Protein AF-A0A9D3SUF8-F1 (afdb_monomer)

Secondary structure (DSSP, 8-state):
-----------------------S-----TTT--S--HHHHHHHHT-SSHHHHHHHHHHHHHHHHTT----HHHHHHHHHHHHHHHH---HHHHHHHHHHHHHHHHHHHHHHHHHHHHHHHHHHHHHHHHHHHHHHHHHHHHH--

Foldseek 3Di:
DDDDDDDDDDDDDDDDDPDDDDDDDPDDPPVPPVQDDLVCLLVLCLDPDLVSVLVSVVNVVVCVVVVPDDDPVSVVSSVVSVVCLVVDPPVVSNVVVVVSVVVVVVVVVVVVVVVVVVVVVVVVVVVVVVVVVVVVVVVVVVVVD

pLDDT: mean 73.87, std 16.49, range [37.53, 96.38]

InterPro domains:
  IPR011989 Armadillo-like helical [G3DSA:1.25.10.10] (32-143)

Radius of gyration: 31.32 Å; Cα contacts (8 Å, |Δi|>4): 49; chains: 1; bounding box: 54×83×93 Å

Mean predicted aligned error: 17.02 Å

Organism: NCBI:txid337641

Sequence (145 aa):
MRRWYESPGMYSDDDANSDASGSHNGGIPHYLRQTEDVAEVLNHCASSNWSEGKEGLLGLQNLLKSQLVLSRVEMKRLCEIFTRMFADPHTKERDKMAAHLEDELQEWKMKKSLQEKYLKNSTQLLVYQGQKLNSHIEGQLAAEV

Solvent-accessible surface area (backbone atoms only — not comparable to full-atom values): 8926 Å² total; per-residue (Å²): 136,92,83,92,85,84,90,85,90,81,90,88,76,91,79,87,78,83,81,80,83,78,87,89,75,96,70,72,59,82,89,69,57,89,62,80,52,66,69,57,26,54,50,24,45,61,40,90,48,62,71,45,21,49,53,11,48,54,45,48,51,50,43,57,72,69,66,58,79,71,50,77,66,55,47,52,51,52,52,52,42,52,52,47,56,75,67,50,86,53,63,72,62,40,52,53,47,52,50,51,54,51,51,53,54,49,51,52,50,51,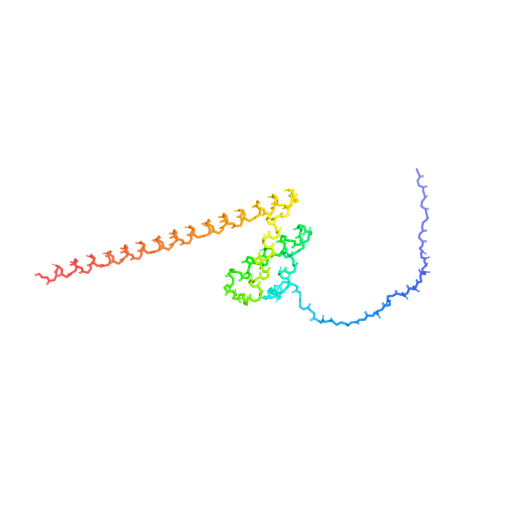52,51,52,51,53,53,52,49,53,51,53,54,50,51,51,52,51,52,54,50,50,55,51,50,55,50,51,53,54,53,57,65,71,77,110

Structure (mmCIF, N/CA/C/O backbone):
data_AF-A0A9D3SUF8-F1
#
_entry.id   AF-A0A9D3SUF8-F1
#
loop_
_atom_site.group_PDB
_atom_site.id
_atom_site.type_symbol
_atom_site.label_atom_id
_atom_site.label_alt_id
_atom_site.label_comp_id
_atom_site.label_asym_id
_atom_site.label_entity_id
_atom_site.label_seq_id
_atom_site.pdbx_PDB_ins_code
_atom_site.Cartn_x
_atom_site.Cartn_y
_atom_site.Cartn_z
_atom_site.occupancy
_atom_site.B_iso_or_equiv
_atom_site.auth_seq_id
_atom_site.auth_comp_id
_atom_site.auth_asym_id
_atom_site.auth_atom_id
_atom_site.pdbx_PDB_model_num
ATOM 1 N N . MET A 1 1 ? 13.722 67.950 -23.092 1.00 37.53 1 MET A N 1
ATOM 2 C CA . MET A 1 1 ? 12.607 68.834 -23.497 1.00 37.53 1 MET A CA 1
ATOM 3 C C . MET A 1 1 ? 11.879 68.187 -24.685 1.00 37.53 1 MET A C 1
ATOM 5 O O . MET A 1 1 ? 12.515 67.971 -25.699 1.00 37.53 1 MET A O 1
ATOM 9 N N . ARG A 1 2 ? 10.610 67.798 -24.466 1.00 47.94 2 ARG A N 1
ATOM 10 C CA . ARG A 1 2 ? 9.458 67.441 -25.347 1.00 47.94 2 ARG A CA 1
ATOM 11 C C . ARG A 1 2 ? 9.599 67.235 -26.879 1.00 47.94 2 ARG A C 1
ATOM 13 O O . ARG A 1 2 ? 10.001 68.167 -27.563 1.00 47.94 2 ARG A O 1
ATOM 20 N N . ARG A 1 3 ? 8.994 66.139 -27.389 1.00 44.19 3 ARG A N 1
ATOM 21 C CA . ARG A 1 3 ? 7.848 66.030 -28.363 1.00 44.19 3 ARG A CA 1
ATOM 22 C C . ARG A 1 3 ? 7.818 64.587 -28.922 1.00 44.19 3 ARG A C 1
ATOM 24 O O . ARG A 1 3 ? 8.828 64.187 -29.473 1.00 44.19 3 ARG A O 1
ATOM 31 N N . TRP A 1 4 ? 6.859 63.682 -28.680 1.00 46.62 4 TRP A N 1
ATOM 32 C CA . TRP A 1 4 ? 5.397 63.628 -28.929 1.00 46.62 4 TRP A CA 1
ATOM 33 C C . TRP A 1 4 ? 4.957 63.888 -30.382 1.00 46.62 4 TRP A C 1
ATOM 35 O O . TRP A 1 4 ? 4.987 65.042 -30.802 1.00 46.62 4 TRP A O 1
ATOM 45 N N . TYR A 1 5 ? 4.529 62.814 -31.068 1.00 50.38 5 TYR A N 1
ATOM 46 C CA . TYR A 1 5 ? 3.352 62.651 -31.960 1.00 50.38 5 TYR A CA 1
ATOM 47 C C . TYR A 1 5 ? 3.232 61.125 -32.256 1.00 50.38 5 TYR A C 1
ATOM 49 O O . TYR A 1 5 ? 4.205 60.556 -32.732 1.00 50.38 5 TYR A O 1
ATOM 57 N N . GLU A 1 6 ? 2.310 60.338 -31.687 1.00 42.88 6 GLU A N 1
ATOM 58 C CA . GLU A 1 6 ? 0.864 60.118 -31.953 1.00 42.88 6 GLU A CA 1
ATOM 59 C C . GLU A 1 6 ? 0.576 58.877 -32.851 1.00 42.88 6 GLU A C 1
ATOM 61 O O . GLU A 1 6 ? 1.244 58.661 -33.855 1.00 42.88 6 GLU A O 1
ATOM 66 N N . SER A 1 7 ? -0.378 58.053 -32.381 1.00 44.81 7 SER A N 1
ATOM 67 C CA . SER A 1 7 ? -1.009 56.787 -32.856 1.00 44.81 7 SER A CA 1
ATOM 68 C C . SER A 1 7 ? -1.652 56.826 -34.275 1.00 44.81 7 SER A C 1
ATOM 70 O O . SER A 1 7 ? -1.480 57.837 -34.946 1.00 44.81 7 SER A O 1
ATOM 72 N N . PRO A 1 8 ? -2.567 55.913 -34.721 1.00 53.22 8 PRO A N 1
ATOM 73 C CA . PRO A 1 8 ? -2.824 54.460 -34.526 1.00 53.22 8 PRO A CA 1
ATOM 74 C C . PRO A 1 8 ? -3.093 53.673 -35.851 1.00 53.22 8 PRO A C 1
ATOM 76 O O . PRO A 1 8 ? -3.567 54.229 -36.836 1.00 53.22 8 PRO A O 1
ATOM 79 N N . GLY A 1 9 ? -3.012 52.336 -35.793 1.00 45.19 9 GLY A N 1
ATOM 80 C CA . GLY A 1 9 ? -3.899 51.439 -36.559 1.00 45.19 9 GLY A CA 1
ATOM 81 C C . GLY A 1 9 ? -3.347 50.804 -37.842 1.00 45.19 9 GLY A C 1
ATOM 82 O O . GLY A 1 9 ? -2.744 51.475 -38.667 1.00 45.19 9 GLY A O 1
ATOM 83 N N . MET A 1 10 ? -3.619 49.500 -37.996 1.00 48.97 10 MET A N 1
ATOM 84 C CA . MET A 1 10 ? -4.241 48.842 -39.165 1.00 48.97 10 MET A CA 1
ATOM 85 C C . MET A 1 10 ? -3.805 47.369 -39.283 1.00 48.97 10 MET A C 1
ATOM 87 O O . MET A 1 10 ? -2.672 47.063 -39.630 1.00 48.97 10 MET A O 1
ATOM 91 N N . TYR A 1 11 ? -4.745 46.502 -38.894 1.00 57.75 11 TYR A N 1
ATOM 92 C CA . TYR A 1 11 ? -5.161 45.228 -39.498 1.00 57.75 11 TYR A CA 1
ATOM 93 C C . TYR A 1 11 ? -4.208 44.501 -40.473 1.00 57.75 11 TYR A C 1
ATOM 95 O O . TYR A 1 11 ? -3.902 45.024 -41.537 1.00 57.75 11 TYR A O 1
ATOM 103 N N . SER A 1 12 ? -3.854 43.260 -40.127 1.00 52.66 12 SER A N 1
ATOM 104 C CA . SER A 1 12 ? -3.706 42.095 -41.026 1.00 52.66 12 SER A CA 1
ATOM 105 C C . SER A 1 12 ? -3.369 40.883 -40.157 1.00 52.66 12 SER A C 1
ATOM 107 O O . SER A 1 12 ? -2.668 41.028 -39.159 1.00 52.66 12 SER A O 1
ATOM 109 N N . ASP A 1 13 ? -3.742 39.656 -40.459 1.00 58.59 13 ASP A N 1
ATOM 110 C CA . ASP A 1 13 ? -4.788 39.068 -41.290 1.00 58.59 13 ASP A CA 1
ATOM 111 C C . ASP A 1 13 ? -4.889 37.636 -40.752 1.00 58.59 13 ASP A C 1
ATOM 113 O O . ASP A 1 13 ? -3.900 37.078 -40.260 1.00 58.59 13 ASP A O 1
ATOM 117 N N . ASP A 1 14 ? -6.087 37.077 -40.782 1.00 65.00 14 ASP A N 1
ATOM 118 C CA . ASP A 1 14 ? -6.340 35.685 -40.457 1.00 65.00 14 ASP A CA 1
ATOM 119 C C . ASP A 1 14 ? -5.537 34.763 -41.387 1.00 65.00 14 ASP A C 1
ATOM 121 O O . ASP A 1 14 ? -5.789 34.727 -42.585 1.00 65.00 14 ASP A O 1
ATOM 125 N N . ASP A 1 15 ? -4.652 33.938 -40.826 1.00 59.88 15 ASP A N 1
ATOM 126 C CA . ASP A 1 15 ? -4.346 32.633 -41.413 1.00 59.88 15 ASP A CA 1
ATOM 127 C C . ASP A 1 15 ? -4.606 31.555 -40.364 1.00 59.88 15 ASP A C 1
ATOM 129 O O . ASP A 1 15 ? -3.763 31.126 -39.570 1.00 59.88 15 ASP A O 1
ATOM 133 N N . ALA A 1 16 ? -5.875 31.161 -40.365 1.00 59.28 16 ALA A N 1
ATOM 134 C CA . ALA A 1 16 ? -6.375 29.943 -39.784 1.00 59.28 16 ALA A CA 1
ATOM 135 C C . ALA A 1 16 ? -5.737 28.741 -40.493 1.00 59.28 16 ALA A C 1
ATOM 137 O O . ALA A 1 16 ? -6.070 28.427 -41.632 1.00 59.28 16 ALA A O 1
ATOM 138 N N . ASN A 1 17 ? -4.885 28.007 -39.782 1.00 53.75 17 ASN A N 1
ATOM 139 C CA . ASN A 1 17 ? -4.724 26.584 -40.052 1.00 53.75 17 ASN A CA 1
ATOM 140 C C . ASN A 1 17 ? -4.610 25.801 -38.740 1.00 53.75 17 ASN A C 1
ATOM 142 O O . ASN A 1 17 ? -3.563 25.264 -38.385 1.00 53.75 17 ASN A O 1
ATOM 146 N N . SER A 1 18 ? -5.715 25.782 -37.993 1.00 49.69 18 SER A N 1
ATOM 147 C CA . SER A 1 18 ? -5.953 24.792 -36.943 1.00 49.69 18 SER A CA 1
ATOM 148 C C . SER A 1 18 ? -6.694 23.630 -37.584 1.00 49.69 18 SER A C 1
ATOM 150 O O . SER A 1 18 ? -7.918 23.536 -37.489 1.00 49.69 18 SER A O 1
ATOM 152 N N . ASP A 1 19 ? -5.951 22.789 -38.300 1.00 49.47 19 ASP A N 1
ATOM 153 C CA . ASP A 1 19 ? -6.523 21.617 -38.940 1.00 49.47 19 ASP A CA 1
ATOM 154 C C . ASP A 1 19 ? -6.828 20.568 -37.868 1.00 49.47 19 ASP A C 1
ATOM 156 O O . ASP A 1 19 ? -5.956 19.951 -37.247 1.00 49.47 19 ASP A O 1
ATOM 160 N N . ALA A 1 20 ? -8.120 20.454 -37.596 1.00 51.16 20 ALA A N 1
ATOM 161 C CA . ALA A 1 20 ? -8.704 19.475 -36.719 1.00 51.16 20 ALA A CA 1
ATOM 162 C C . ALA A 1 20 ? -8.686 18.106 -37.406 1.00 51.16 20 ALA A C 1
ATOM 164 O O . ALA A 1 20 ? -9.309 17.897 -38.442 1.00 51.16 20 ALA A O 1
ATOM 165 N N . SER A 1 21 ? -8.064 17.128 -36.759 1.00 45.03 21 SER A N 1
ATOM 166 C CA . SER A 1 21 ? -8.452 15.727 -36.901 1.00 45.03 21 SER A CA 1
ATOM 167 C C . SER A 1 21 ? -8.843 15.231 -35.518 1.00 45.03 21 SER A C 1
ATOM 169 O O . SER A 1 21 ? -8.007 15.050 -34.636 1.00 45.03 21 SER A O 1
ATOM 171 N N . GLY A 1 22 ? -10.154 15.147 -35.305 1.00 40.09 22 GLY A N 1
ATOM 172 C CA . GLY A 1 22 ? -10.761 14.815 -34.027 1.00 40.09 22 GLY A CA 1
ATOM 173 C C . GLY A 1 22 ? -10.965 13.322 -33.774 1.00 40.09 22 GLY A C 1
ATOM 174 O O . GLY A 1 22 ? -10.755 12.475 -34.636 1.00 40.09 22 GLY A O 1
ATOM 175 N N . SER A 1 23 ? -11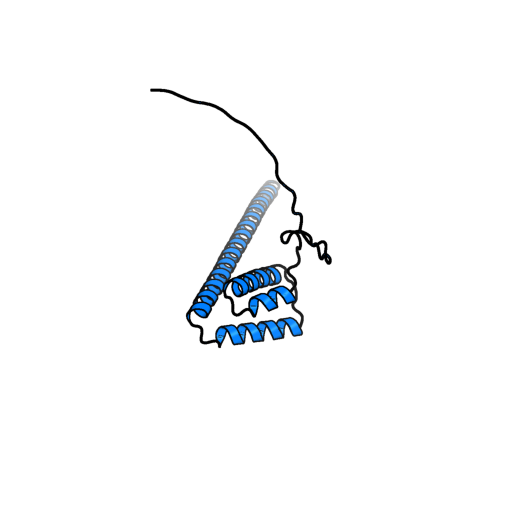.527 13.083 -32.583 1.00 48.06 23 SER A N 1
ATOM 176 C CA . SER A 1 23 ? -12.247 11.882 -32.136 1.00 48.06 23 SER A CA 1
ATOM 177 C C . SER A 1 23 ? -11.359 10.660 -31.851 1.00 48.06 23 SER A C 1
ATOM 179 O O . SER A 1 23 ? -10.780 10.068 -32.750 1.00 48.06 23 SER A O 1
ATOM 181 N N . HIS A 1 24 ? -11.242 10.156 -30.622 1.00 45.34 24 HIS A N 1
ATOM 182 C CA . HIS A 1 24 ? -12.333 9.797 -29.717 1.00 45.34 24 HIS A CA 1
ATOM 183 C C . HIS A 1 24 ? -11.853 9.853 -28.260 1.00 45.34 24 HIS A C 1
ATOM 185 O O . HIS A 1 24 ? -10.889 9.182 -27.910 1.00 45.34 24 HIS A O 1
ATOM 191 N N . ASN A 1 25 ? -12.535 10.622 -27.414 1.00 43.03 25 ASN A N 1
ATOM 192 C CA . ASN A 1 25 ? -13.312 10.137 -26.266 1.00 43.03 25 ASN A CA 1
ATOM 193 C C . ASN A 1 25 ? -13.534 11.327 -25.321 1.00 43.03 25 ASN A C 1
ATOM 195 O O . ASN A 1 25 ? -12.577 11.942 -24.856 1.00 43.03 25 ASN A O 1
ATOM 199 N N . GLY A 1 26 ? -14.793 11.665 -25.040 1.00 48.12 26 GLY A N 1
ATOM 200 C CA . GLY A 1 26 ? -15.142 12.616 -23.987 1.00 48.12 26 GLY A CA 1
ATOM 201 C C . GLY A 1 26 ? -14.706 12.053 -22.636 1.00 48.12 26 GLY A C 1
ATOM 202 O O . GLY A 1 26 ? -15.441 11.302 -22.005 1.00 48.12 26 GLY A O 1
ATOM 203 N N . GLY A 1 27 ? -13.477 12.357 -22.230 1.00 42.00 27 GLY A N 1
ATOM 204 C CA . GLY A 1 27 ? -12.864 11.856 -21.012 1.00 42.00 27 GLY A CA 1
ATOM 205 C C . GLY A 1 27 ? -12.951 12.895 -19.911 1.00 42.00 27 GLY A C 1
ATOM 206 O O . GLY A 1 27 ? -12.196 13.859 -19.894 1.00 42.00 27 GLY A O 1
ATOM 207 N N . ILE A 1 28 ? -13.901 12.676 -19.013 1.00 45.41 28 ILE A N 1
ATOM 208 C CA . ILE A 1 28 ? -13.964 13.167 -17.634 1.00 45.41 28 ILE A CA 1
ATOM 209 C C . ILE A 1 28 ? -12.567 13.581 -17.095 1.00 45.41 28 ILE A C 1
ATOM 211 O O . ILE A 1 28 ? -11.631 12.788 -17.219 1.00 45.41 28 ILE A O 1
ATOM 215 N N . PRO A 1 29 ? -12.406 14.770 -16.471 1.00 43.06 29 PRO A N 1
ATOM 216 C CA . PRO A 1 29 ? -11.128 15.215 -15.912 1.00 43.06 29 PRO A CA 1
ATOM 217 C C . PRO A 1 29 ? -10.476 14.135 -15.040 1.00 43.06 29 PRO A C 1
ATOM 219 O O . PRO A 1 29 ? -11.167 13.503 -14.247 1.00 43.06 29 PRO A O 1
ATOM 222 N N . HIS A 1 30 ? -9.155 13.952 -15.137 1.00 52.59 30 HIS A N 1
ATOM 223 C CA . HIS A 1 30 ? -8.408 12.869 -14.469 1.00 52.59 30 HIS A CA 1
ATOM 224 C C . HIS A 1 30 ? -8.627 12.750 -12.946 1.00 52.59 30 HIS A C 1
ATOM 226 O O . HIS A 1 30 ? -8.386 11.690 -12.383 1.00 52.59 30 HIS A O 1
ATOM 232 N N . TYR A 1 31 ? -9.132 13.788 -12.273 1.00 43.78 31 TYR A N 1
ATOM 233 C CA . TYR A 1 31 ? -9.489 13.730 -10.850 1.00 43.78 31 TYR A CA 1
ATOM 234 C C . TYR A 1 31 ? -10.866 13.089 -10.562 1.00 43.78 31 TYR A C 1
ATOM 236 O O . TYR A 1 31 ? -11.167 12.779 -9.413 1.00 43.78 31 TYR A O 1
ATOM 244 N N . LEU A 1 32 ? -11.715 12.902 -11.580 1.00 38.41 32 LEU A N 1
ATOM 245 C CA . LEU A 1 32 ? -13.066 12.329 -11.481 1.00 38.41 32 LEU A CA 1
ATOM 246 C C . LEU A 1 32 ? -13.141 10.848 -11.898 1.00 38.41 32 LEU A C 1
ATOM 248 O O . LEU A 1 32 ? -14.173 10.219 -11.658 1.00 38.41 32 LEU A O 1
ATOM 252 N N . ARG A 1 33 ? -12.089 10.249 -12.481 1.00 46.69 33 ARG A N 1
ATOM 253 C CA . ARG A 1 33 ? -12.057 8.795 -12.726 1.00 46.69 33 ARG A CA 1
ATOM 254 C C . ARG A 1 33 ? -11.628 8.081 -11.442 1.00 46.69 33 ARG A C 1
ATOM 256 O O . ARG A 1 33 ? -10.487 7.670 -11.298 1.00 46.69 33 ARG A O 1
ATOM 263 N N . GLN A 1 34 ? -12.566 7.945 -10.502 1.00 48.81 34 GLN A N 1
ATOM 264 C CA . GLN A 1 34 ? -12.413 7.275 -9.196 1.00 48.81 34 GLN A CA 1
ATOM 265 C C . GLN A 1 34 ? -12.142 5.755 -9.262 1.00 48.81 34 GLN A C 1
ATOM 267 O O . GLN A 1 34 ? -12.320 5.043 -8.278 1.00 48.81 34 GLN A O 1
ATOM 272 N N . THR A 1 35 ? -11.662 5.243 -10.390 1.00 54.12 35 THR A N 1
ATOM 273 C CA . THR A 1 35 ? -11.047 3.919 -10.469 1.00 54.12 35 THR A CA 1
ATOM 274 C C . THR A 1 35 ? -9.790 4.066 -11.312 1.00 54.12 35 THR A C 1
ATOM 276 O O . THR A 1 35 ? -9.868 4.221 -12.537 1.00 54.12 35 THR A O 1
ATOM 279 N N . GLU A 1 36 ? -8.634 4.074 -10.657 1.00 65.50 36 GLU A N 1
ATOM 280 C CA . GLU A 1 36 ? -7.360 3.876 -11.344 1.00 65.50 36 GLU A CA 1
ATOM 281 C C . GLU A 1 36 ? -7.473 2.566 -12.140 1.00 65.50 36 GLU A C 1
AT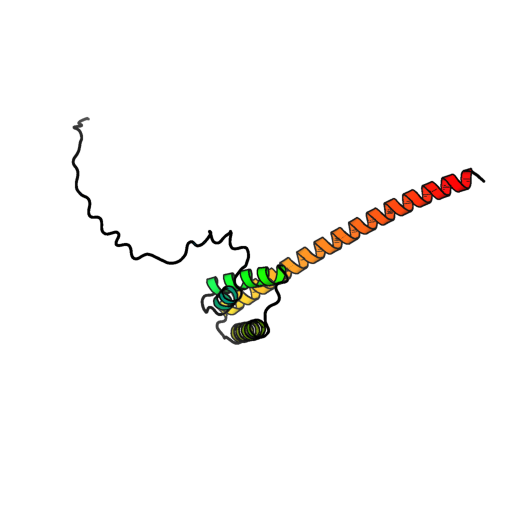OM 283 O O . GLU A 1 36 ? -7.896 1.542 -11.601 1.00 65.50 36 GLU A O 1
ATOM 288 N N . ASP A 1 37 ? -7.201 2.605 -13.446 1.00 85.44 37 ASP A N 1
ATOM 289 C CA . ASP A 1 37 ? -7.248 1.387 -14.258 1.00 85.44 37 ASP A CA 1
ATOM 290 C C . ASP A 1 37 ? -6.019 0.549 -13.913 1.00 85.44 37 ASP A C 1
ATOM 292 O O . ASP A 1 37 ? -4.883 1.012 -14.0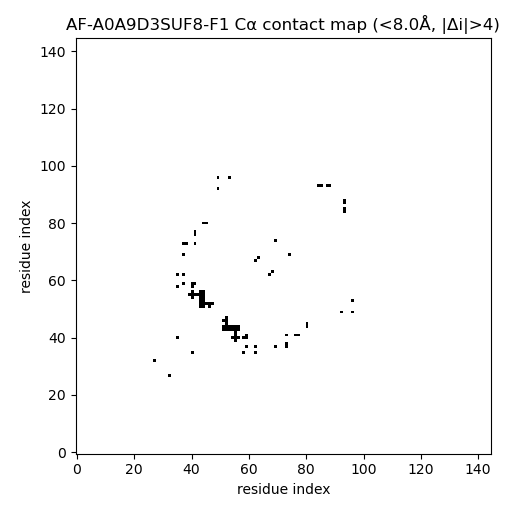29 1.00 85.44 37 ASP A O 1
ATOM 296 N N . VAL A 1 38 ? -6.251 -0.687 -13.471 1.00 85.12 38 VAL A N 1
ATOM 297 C CA . VAL A 1 38 ? -5.198 -1.620 -13.062 1.00 85.12 38 VAL A CA 1
ATOM 298 C C . VAL A 1 38 ? -4.164 -1.800 -14.174 1.00 85.12 38 VAL A C 1
ATOM 300 O O . VAL A 1 38 ? -2.966 -1.863 -13.898 1.00 85.12 38 VAL A O 1
ATOM 303 N N . ALA A 1 39 ? -4.590 -1.833 -15.438 1.00 89.56 39 ALA A N 1
ATOM 304 C CA . ALA A 1 39 ? -3.677 -1.979 -16.563 1.00 89.56 39 ALA A CA 1
ATOM 305 C C . ALA A 1 39 ? -2.757 -0.759 -16.718 1.00 89.56 39 ALA A C 1
ATOM 307 O O . ALA A 1 39 ? -1.559 -0.926 -16.957 1.00 89.56 39 ALA A O 1
ATOM 308 N N . GLU A 1 40 ? -3.305 0.444 -16.548 1.00 90.00 40 GLU A N 1
ATOM 309 C CA . GLU A 1 40 ? -2.591 1.721 -16.630 1.00 90.00 40 GLU A CA 1
ATOM 310 C C . GLU A 1 40 ? -1.590 1.863 -15.478 1.00 90.00 40 GLU A C 1
ATOM 312 O O . GLU A 1 40 ? -0.413 2.139 -15.710 1.00 90.00 40 GLU A O 1
ATOM 317 N N . VAL A 1 41 ? -2.008 1.529 -14.254 1.00 89.62 41 VAL A N 1
ATOM 318 C CA . VAL A 1 41 ? -1.133 1.500 -13.073 1.00 89.62 41 VAL A CA 1
ATOM 319 C C . VAL A 1 41 ? 0.045 0.547 -13.282 1.00 89.62 41 VAL A C 1
ATOM 321 O O . VAL A 1 41 ? 1.200 0.929 -13.092 1.00 89.62 41 VAL A O 1
ATOM 324 N N . LEU A 1 42 ? -0.215 -0.680 -13.745 1.00 90.25 42 LEU A N 1
ATOM 325 C CA . LEU A 1 42 ? 0.844 -1.655 -14.014 1.00 90.25 42 LEU A CA 1
ATOM 326 C C . LEU A 1 42 ? 1.758 -1.232 -15.175 1.00 90.25 42 LEU A C 1
ATOM 328 O O . LEU A 1 42 ? 2.944 -1.563 -15.163 1.00 90.25 42 LEU A O 1
ATOM 332 N N . ASN A 1 43 ? 1.239 -0.506 -16.172 1.00 92.88 43 ASN A N 1
ATOM 333 C CA . ASN A 1 43 ? 2.053 0.059 -17.251 1.00 92.88 43 ASN A CA 1
ATOM 334 C C . ASN A 1 43 ? 3.017 1.120 -16.714 1.00 92.88 43 ASN A C 1
ATOM 336 O O . ASN A 1 43 ? 4.206 1.063 -17.024 1.00 92.88 43 ASN A O 1
ATOM 340 N N . HIS A 1 44 ? 2.528 2.029 -15.871 1.00 90.94 44 HIS A N 1
ATOM 341 C CA . HIS A 1 44 ? 3.353 3.048 -15.231 1.00 90.94 44 HIS A CA 1
ATOM 342 C C . HIS A 1 44 ? 4.418 2.430 -14.323 1.00 90.94 44 HIS A C 1
ATOM 344 O O . HIS A 1 44 ? 5.588 2.785 -14.447 1.00 90.94 44 HIS A O 1
ATOM 350 N N . CYS A 1 45 ? 4.075 1.418 -13.514 1.00 87.25 45 CYS A N 1
ATOM 351 C CA . CYS A 1 45 ? 5.068 0.672 -12.733 1.00 87.25 45 CYS A CA 1
ATOM 352 C C . CYS A 1 45 ? 6.146 0.036 -13.628 1.00 87.25 45 CYS A C 1
ATOM 354 O O . CYS A 1 45 ? 7.317 -0.000 -13.271 1.00 87.25 45 CYS A O 1
ATOM 356 N N . ALA A 1 46 ? 5.788 -0.467 -14.809 1.00 88.88 46 ALA A N 1
ATOM 357 C CA . ALA A 1 46 ? 6.753 -1.062 -15.730 1.00 88.88 46 ALA A CA 1
ATOM 358 C C . ALA A 1 46 ? 7.617 -0.032 -16.490 1.00 88.88 46 ALA A C 1
ATOM 360 O O . ALA A 1 46 ? 8.499 -0.443 -17.253 1.00 88.88 46 ALA A O 1
ATOM 361 N N . SER A 1 47 ? 7.391 1.272 -16.316 1.00 86.25 47 SER A N 1
ATOM 362 C CA . SER A 1 47 ? 8.153 2.300 -17.024 1.00 86.25 47 SER A CA 1
ATOM 363 C C . SER A 1 47 ? 9.617 2.331 -16.582 1.00 86.25 47 SER A C 1
ATOM 365 O O . SER A 1 47 ? 9.948 2.164 -15.409 1.00 86.25 47 SER A O 1
ATOM 367 N N . SER A 1 48 ? 10.515 2.565 -17.538 1.00 80.31 48 SER A N 1
ATOM 368 C CA . SER A 1 48 ? 11.925 2.873 -17.271 1.00 80.31 48 SER A CA 1
ATOM 369 C C . SER A 1 48 ? 12.131 4.323 -16.819 1.00 80.31 48 SER A C 1
ATOM 371 O O . SER A 1 48 ? 13.205 4.675 -16.338 1.00 80.31 48 SER A O 1
ATOM 373 N N . ASN A 1 49 ? 11.121 5.182 -16.985 1.00 83.25 49 ASN A N 1
ATOM 374 C CA . ASN A 1 49 ? 11.132 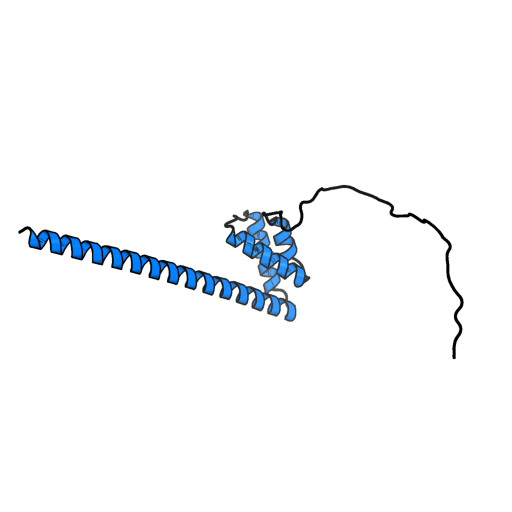6.545 -16.476 1.00 83.25 49 ASN A CA 1
ATOM 375 C C . ASN A 1 49 ? 10.688 6.546 -15.006 1.00 83.25 49 ASN A C 1
ATOM 377 O O . ASN A 1 49 ? 9.546 6.212 -14.699 1.00 83.25 49 ASN A O 1
ATOM 381 N N . TRP A 1 50 ? 11.569 6.964 -14.090 1.00 80.94 50 TRP A N 1
ATOM 382 C CA . TRP A 1 50 ? 11.265 6.998 -12.653 1.00 80.94 50 TRP A CA 1
ATOM 383 C C . TRP A 1 50 ? 10.013 7.816 -12.319 1.00 80.94 50 TRP A C 1
ATOM 385 O O . TRP A 1 50 ? 9.257 7.421 -11.437 1.00 80.94 50 TRP A O 1
ATOM 395 N N . SER A 1 51 ? 9.784 8.943 -12.998 1.00 82.69 51 SER A N 1
ATOM 396 C CA . SER A 1 51 ? 8.613 9.782 -12.719 1.00 82.69 51 SER A CA 1
ATOM 397 C C . SER A 1 51 ? 7.308 9.021 -12.968 1.00 82.69 51 SER A C 1
ATOM 399 O O . SER A 1 51 ? 6.431 9.030 -12.112 1.00 82.69 51 SER A O 1
ATOM 401 N N . GLU A 1 52 ? 7.231 8.282 -14.075 1.00 85.62 52 GLU A N 1
ATOM 402 C CA . GLU A 1 52 ? 6.093 7.409 -14.390 1.00 85.62 52 GLU A CA 1
ATOM 403 C C . GLU A 1 52 ? 6.041 6.194 -13.456 1.00 85.62 52 GLU A C 1
ATOM 405 O O . GLU A 1 52 ? 4.977 5.844 -12.961 1.00 85.62 52 GLU A O 1
ATOM 410 N N . GLY A 1 53 ? 7.191 5.582 -13.146 1.00 86.06 53 GLY A N 1
ATOM 411 C CA . GLY A 1 53 ? 7.285 4.485 -12.179 1.00 86.06 53 GLY A CA 1
ATOM 412 C C . GLY A 1 53 ? 6.721 4.867 -10.811 1.00 86.06 53 GLY A C 1
ATOM 413 O O . GLY A 1 53 ? 5.950 4.112 -10.221 1.00 86.06 53 GLY A O 1
ATOM 414 N N . LYS A 1 54 ? 7.049 6.072 -10.335 1.00 83.00 54 LYS A N 1
ATOM 415 C CA . LYS A 1 54 ? 6.526 6.650 -9.096 1.00 83.00 54 LYS A CA 1
ATOM 416 C C . LYS A 1 54 ? 5.014 6.869 -9.162 1.00 83.00 54 LYS A C 1
ATOM 418 O O . LYS A 1 54 ? 4.323 6.526 -8.210 1.00 83.00 54 LYS A O 1
ATOM 423 N N . GLU A 1 55 ? 4.496 7.420 -10.257 1.00 88.12 55 GLU A N 1
ATOM 424 C CA . GLU A 1 55 ? 3.047 7.579 -10.449 1.00 88.12 55 GLU A CA 1
ATOM 425 C C . GLU A 1 55 ? 2.325 6.225 -10.444 1.00 88.12 55 GLU A C 1
ATOM 427 O O . GLU A 1 55 ? 1.286 6.083 -9.800 1.00 88.12 55 GLU A O 1
ATOM 432 N N . GLY A 1 56 ? 2.924 5.201 -11.058 1.00 88.50 56 GLY A N 1
ATOM 433 C CA . GLY A 1 56 ? 2.432 3.828 -10.996 1.00 88.50 56 GLY A CA 1
ATOM 434 C C . GLY A 1 56 ? 2.423 3.263 -9.575 1.00 88.50 56 GLY A C 1
ATOM 435 O O . GLY A 1 56 ? 1.438 2.659 -9.167 1.00 88.50 56 GLY A O 1
ATOM 436 N N . LEU A 1 57 ? 3.482 3.478 -8.788 1.00 86.56 57 LEU A N 1
ATOM 437 C CA . LEU A 1 57 ? 3.530 3.025 -7.390 1.00 86.56 57 LEU A CA 1
ATOM 438 C C . LEU A 1 57 ? 2.472 3.719 -6.518 1.00 86.56 57 LEU A C 1
ATOM 440 O O . LEU A 1 57 ? 1.795 3.044 -5.745 1.00 86.56 57 LEU A O 1
ATOM 444 N N . LEU A 1 58 ? 2.255 5.024 -6.707 1.00 84.81 58 LEU A N 1
ATOM 445 C CA . LEU A 1 58 ? 1.190 5.767 -6.024 1.00 84.81 58 LEU A CA 1
ATOM 446 C C . LEU A 1 58 ? -0.206 5.240 -6.397 1.00 84.81 58 LEU A C 1
ATOM 448 O O . LEU A 1 58 ? -1.035 5.018 -5.513 1.00 84.81 58 LEU A O 1
ATOM 452 N N . GLY A 1 59 ? -0.453 4.979 -7.684 1.00 86.50 59 GLY A N 1
ATOM 453 C CA . GLY A 1 59 ? -1.699 4.358 -8.139 1.00 86.50 59 GLY A CA 1
ATOM 454 C C . GLY A 1 59 ? -1.877 2.943 -7.582 1.00 86.50 59 GLY A C 1
ATOM 455 O O . GLY A 1 59 ? -2.947 2.572 -7.110 1.00 86.50 59 GLY A O 1
ATOM 456 N N . LEU A 1 60 ? -0.805 2.150 -7.523 1.00 86.00 60 LEU A N 1
ATOM 457 C CA . LEU A 1 60 ? -0.840 0.819 -6.918 1.00 86.00 60 LEU A CA 1
ATOM 458 C C . LEU A 1 60 ? -1.173 0.892 -5.423 1.00 86.00 60 LEU A C 1
ATOM 460 O O . LEU A 1 60 ? -1.960 0.088 -4.920 1.00 86.00 60 LEU A O 1
ATOM 464 N N . GLN A 1 61 ? -0.611 1.866 -4.709 1.00 83.38 61 GLN A N 1
ATOM 465 C CA . GLN A 1 61 ? -0.911 2.099 -3.303 1.00 83.38 61 GLN A CA 1
ATOM 466 C C . GLN A 1 61 ? -2.404 2.394 -3.092 1.00 83.38 61 GLN A C 1
ATOM 468 O O . GLN A 1 61 ? -3.016 1.859 -2.164 1.00 83.38 61 GLN A O 1
ATOM 473 N N . ASN A 1 62 ? -2.999 3.220 -3.950 1.00 83.12 62 ASN A N 1
ATOM 474 C CA . ASN A 1 62 ? -4.413 3.582 -3.897 1.00 83.12 62 ASN A CA 1
ATOM 475 C C . ASN A 1 62 ? -5.341 2.405 -4.243 1.00 83.12 62 ASN A C 1
ATOM 477 O O . ASN A 1 62 ? -6.327 2.185 -3.527 1.00 83.12 62 ASN A O 1
ATOM 481 N N . LEU A 1 63 ? -4.985 1.582 -5.236 1.00 81.81 63 LEU A N 1
ATOM 482 C CA . LEU A 1 63 ? -5.675 0.321 -5.539 1.00 81.81 63 LEU A CA 1
ATOM 483 C C . LEU A 1 63 ? -5.696 -0.616 -4.320 1.00 81.81 63 LEU A C 1
ATOM 485 O O . LEU A 1 63 ? -6.752 -1.128 -3.937 1.00 81.81 63 LEU A O 1
ATOM 489 N N . LEU A 1 64 ? -4.544 -0.798 -3.666 1.00 78.06 64 LEU A 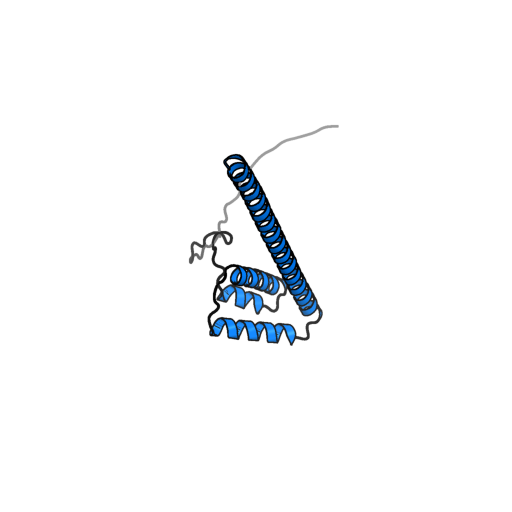N 1
ATOM 490 C CA . LEU A 1 64 ? -4.417 -1.667 -2.492 1.00 78.06 64 LEU A CA 1
ATOM 491 C C . LEU A 1 64 ? -5.168 -1.113 -1.270 1.00 78.06 64 LEU A C 1
ATOM 493 O O . LEU A 1 64 ? -5.810 -1.878 -0.548 1.00 78.06 64 LEU A O 1
ATOM 497 N N . LYS A 1 65 ? -5.139 0.209 -1.044 1.00 76.50 65 LYS A N 1
ATOM 498 C CA . LYS A 1 65 ? -5.931 0.876 0.012 1.00 76.50 65 LYS A CA 1
ATOM 499 C C . LYS A 1 65 ? -7.432 0.703 -0.197 1.00 76.50 65 LYS A C 1
ATOM 501 O O . LYS A 1 65 ? -8.161 0.531 0.777 1.00 76.50 65 LYS A O 1
ATOM 506 N N . SER A 1 66 ? -7.876 0.712 -1.450 1.00 77.00 66 SER A N 1
ATOM 507 C CA . SER A 1 66 ? -9.284 0.558 -1.834 1.00 77.00 66 SER A CA 1
ATOM 508 C C . SER A 1 66 ? -9.785 -0.891 -1.767 1.00 77.00 66 SER A C 1
ATOM 510 O O . SER A 1 66 ? -10.919 -1.155 -2.152 1.00 77.00 66 SER A O 1
ATOM 512 N N . GLN A 1 67 ? -8.965 -1.835 -1.278 1.00 65.75 67 GLN A N 1
ATOM 513 C CA . GLN A 1 67 ? -9.267 -3.273 -1.227 1.00 65.75 67 GLN A CA 1
ATOM 514 C C . GLN A 1 67 ? -9.597 -3.896 -2.597 1.00 65.75 67 GLN A C 1
ATOM 516 O O . GLN A 1 67 ? -10.263 -4.932 -2.659 1.00 65.75 67 GLN A O 1
ATOM 521 N N . LEU A 1 68 ? -9.128 -3.305 -3.702 1.00 70.62 68 LEU A N 1
ATOM 522 C CA . LEU A 1 68 ? -9.331 -3.887 -5.027 1.00 70.62 68 LEU A CA 1
ATOM 523 C C . LEU A 1 68 ? -8.514 -5.175 -5.166 1.00 70.62 68 LEU A C 1
ATOM 525 O O . LEU A 1 68 ? -7.303 -5.208 -4.942 1.00 70.62 68 LEU A O 1
ATOM 529 N N . VAL A 1 69 ? -9.198 -6.256 -5.538 1.00 75.62 69 VAL A N 1
ATOM 530 C CA . VAL A 1 69 ? -8.577 -7.561 -5.765 1.00 75.62 69 VAL A CA 1
ATOM 531 C C . VAL A 1 69 ? -8.008 -7.590 -7.180 1.00 75.62 69 VAL A C 1
ATOM 533 O O . VAL A 1 69 ? -8.760 -7.611 -8.151 1.00 75.62 69 VAL A O 1
ATOM 536 N N . LEU A 1 70 ? -6.680 -7.626 -7.294 1.00 79.31 70 LEU A N 1
ATOM 537 C CA . LEU A 1 70 ? -5.996 -7.885 -8.562 1.00 79.31 70 LEU A CA 1
ATOM 538 C C . LEU A 1 70 ? -6.310 -9.309 -9.042 1.00 79.31 70 LEU A C 1
ATOM 540 O O . LEU A 1 70 ? -6.261 -10.268 -8.265 1.00 79.31 70 LEU A O 1
ATOM 544 N N . SER A 1 71 ? -6.584 -9.473 -10.334 1.00 82.81 71 SER A N 1
ATOM 545 C CA . SER A 1 71 ? -6.724 -10.795 -10.943 1.00 82.81 71 SER A CA 1
ATOM 546 C C . SER A 1 71 ? -5.411 -11.583 -10.866 1.00 82.81 71 SER A C 1
ATOM 548 O O . SER A 1 71 ? -4.319 -11.035 -10.701 1.00 82.81 71 SER A O 1
ATOM 550 N N . ARG A 1 72 ? -5.487 -12.906 -11.057 1.00 79.31 72 ARG A N 1
ATOM 551 C CA . ARG A 1 72 ? -4.298 -13.778 -11.089 1.00 79.31 72 ARG A CA 1
ATOM 552 C C . ARG A 1 72 ? -3.256 -13.313 -12.118 1.00 79.31 72 ARG A C 1
ATOM 554 O O . ARG A 1 72 ? -2.060 -13.460 -11.875 1.00 79.31 72 ARG A O 1
ATOM 561 N N . VAL A 1 73 ? -3.704 -12.782 -13.257 1.00 88.12 73 VAL A N 1
ATOM 562 C CA . VAL A 1 73 ? -2.831 -12.310 -14.344 1.00 88.12 73 VAL A CA 1
ATOM 563 C C . VAL A 1 73 ? -2.150 -10.998 -13.959 1.00 88.12 73 VAL A C 1
ATOM 565 O O . VAL A 1 73 ? -0.936 -10.875 -14.102 1.00 88.12 73 VAL A O 1
ATOM 568 N N . GLU A 1 74 ? -2.906 -10.050 -13.406 1.00 85.81 74 GLU A N 1
ATOM 569 C CA . GLU A 1 74 ? -2.387 -8.755 -12.945 1.00 85.81 74 GLU A CA 1
ATOM 570 C C . GLU A 1 74 ? -1.412 -8.920 -11.779 1.00 85.81 74 GLU A C 1
ATOM 572 O O . GLU A 1 74 ? -0.346 -8.312 -11.781 1.00 85.81 74 GLU A O 1
ATOM 577 N N . MET A 1 75 ? -1.719 -9.812 -10.833 1.00 83.88 75 MET A N 1
ATOM 578 C CA . MET A 1 75 ? -0.824 -10.151 -9.727 1.00 83.88 75 MET A CA 1
ATOM 579 C C . MET A 1 75 ? 0.497 -10.739 -10.234 1.00 83.88 75 MET A C 1
ATOM 581 O O . MET A 1 75 ? 1.570 -10.324 -9.801 1.00 83.88 75 MET A O 1
ATOM 585 N N . LYS A 1 76 ? 0.441 -11.676 -11.191 1.00 80.44 76 LYS A N 1
ATOM 586 C CA . LYS A 1 76 ? 1.652 -12.256 -11.786 1.00 80.44 76 LYS A CA 1
ATOM 587 C C . LYS A 1 76 ? 2.510 -11.175 -12.451 1.00 80.44 76 LYS A C 1
ATOM 589 O O . LYS A 1 76 ? 3.714 -11.119 -12.213 1.00 80.44 76 LYS A O 1
ATOM 594 N N . ARG A 1 77 ? 1.878 -10.295 -13.230 1.00 89.62 77 ARG A N 1
ATOM 595 C CA . ARG A 1 77 ? 2.544 -9.174 -13.900 1.00 89.62 77 ARG A CA 1
ATOM 596 C C . ARG A 1 77 ? 3.189 -8.211 -12.900 1.00 89.62 77 ARG A C 1
ATOM 598 O O . ARG A 1 77 ? 4.328 -7.801 -13.096 1.00 89.62 77 ARG A O 1
ATOM 605 N N . LEU A 1 78 ? 2.490 -7.879 -11.816 1.00 84.75 78 LEU A N 1
ATOM 606 C CA . LEU A 1 78 ? 3.015 -7.027 -10.752 1.00 84.75 78 LEU A CA 1
ATOM 607 C C . LEU A 1 78 ? 4.272 -7.632 -10.106 1.00 84.75 78 LEU A C 1
ATOM 609 O O . LEU A 1 78 ? 5.269 -6.936 -9.916 1.00 84.75 78 LEU A O 1
ATOM 613 N N . CYS A 1 79 ? 4.261 -8.938 -9.821 1.00 83.25 79 CYS A N 1
ATOM 614 C 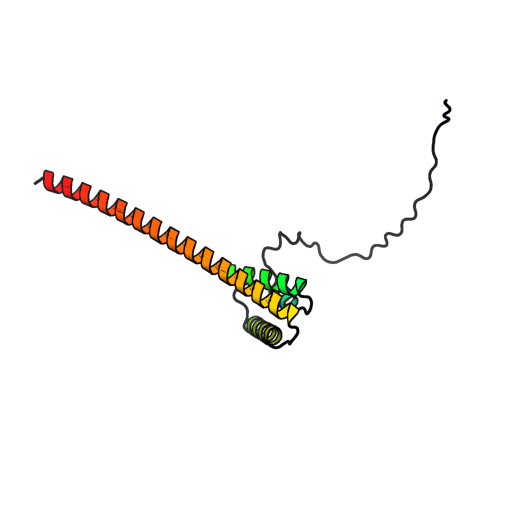CA . CYS A 1 79 ? 5.430 -9.637 -9.285 1.00 83.25 79 CYS A CA 1
ATOM 615 C C . CYS A 1 79 ? 6.626 -9.613 -10.250 1.00 83.25 79 CYS A C 1
ATOM 617 O O . CYS A 1 79 ? 7.762 -9.433 -9.809 1.00 83.25 79 CYS A O 1
ATOM 619 N N . GLU A 1 80 ? 6.395 -9.776 -11.554 1.00 82.31 80 GLU A N 1
ATOM 620 C CA . GLU A 1 80 ? 7.445 -9.688 -12.580 1.00 82.31 80 GLU A CA 1
ATOM 621 C C . GLU A 1 80 ? 8.047 -8.277 -12.652 1.00 82.31 80 GLU A C 1
ATOM 623 O O . GLU A 1 80 ? 9.270 -8.132 -12.714 1.00 82.31 80 GLU A O 1
ATOM 628 N N . ILE A 1 81 ? 7.208 -7.238 -12.565 1.00 84.38 81 ILE A N 1
ATOM 629 C CA . ILE A 1 81 ? 7.651 -5.839 -12.521 1.00 84.38 81 ILE A CA 1
ATOM 630 C C . ILE A 1 81 ? 8.545 -5.601 -11.304 1.00 84.38 81 ILE A C 1
ATOM 632 O O . ILE A 1 81 ? 9.662 -5.118 -11.476 1.00 84.38 81 ILE A O 1
ATOM 636 N N . PHE A 1 82 ? 8.112 -5.997 -10.102 1.00 80.50 82 PHE A N 1
ATOM 637 C CA . PHE A 1 82 ? 8.936 -5.854 -8.900 1.00 80.50 82 PHE A CA 1
ATOM 638 C C . PHE A 1 82 ? 10.239 -6.643 -8.997 1.00 80.50 82 PHE A C 1
ATOM 640 O O . PHE A 1 82 ? 11.301 -6.112 -8.688 1.00 80.50 82 PHE A O 1
ATOM 647 N N . THR A 1 83 ? 10.191 -7.880 -9.495 1.00 80.06 83 THR A N 1
ATOM 648 C CA . THR A 1 83 ? 11.402 -8.689 -9.695 1.00 80.06 83 THR A CA 1
ATOM 649 C C . THR A 1 83 ? 12.398 -7.959 -10.593 1.00 80.06 83 THR A C 1
ATOM 651 O O . THR A 1 83 ? 13.579 -7.889 -10.262 1.00 80.06 83 THR A O 1
ATOM 654 N N . ARG A 1 84 ? 11.928 -7.356 -11.692 1.00 80.12 84 ARG A N 1
ATOM 655 C CA . ARG A 1 84 ? 12.778 -6.569 -12.590 1.00 80.12 84 ARG A CA 1
ATOM 656 C C . ARG A 1 84 ? 13.294 -5.295 -11.922 1.00 80.12 84 ARG A C 1
ATOM 658 O O . ARG A 1 84 ? 14.480 -5.022 -12.029 1.00 80.12 84 ARG A O 1
ATOM 665 N N . MET A 1 85 ? 12.446 -4.560 -11.204 1.00 74.56 85 MET A N 1
ATOM 666 C CA . MET A 1 85 ? 12.839 -3.349 -10.471 1.00 74.56 85 MET A CA 1
ATOM 667 C C . MET A 1 85 ? 13.967 -3.608 -9.464 1.00 74.56 85 MET A C 1
ATOM 669 O O . MET A 1 85 ? 14.869 -2.787 -9.326 1.00 74.56 85 MET A O 1
ATOM 673 N N . PHE A 1 86 ? 13.936 -4.751 -8.773 1.00 70.88 86 PHE A N 1
ATOM 674 C CA . PHE A 1 86 ? 14.966 -5.119 -7.799 1.00 70.88 86 PHE A CA 1
ATOM 675 C C . PHE A 1 86 ? 16.195 -5.794 -8.429 1.00 70.88 86 PHE A C 1
ATOM 677 O O . PHE A 1 86 ? 17.259 -5.798 -7.810 1.00 70.88 86 PHE A O 1
ATOM 684 N N . ALA A 1 87 ? 16.066 -6.356 -9.635 1.00 74.81 87 ALA A N 1
ATOM 685 C CA . ALA A 1 87 ? 17.157 -7.005 -10.364 1.00 74.81 87 ALA A CA 1
ATOM 686 C C . ALA A 1 87 ? 17.933 -6.060 -11.301 1.00 74.81 87 ALA A C 1
ATOM 688 O O . ALA A 1 87 ? 19.050 -6.397 -11.694 1.00 74.81 87 ALA A O 1
ATOM 689 N N . ASP A 1 88 ? 17.367 -4.909 -11.677 1.00 65.62 88 ASP A N 1
ATOM 690 C CA . ASP A 1 88 ? 18.001 -3.950 -12.586 1.00 65.62 88 ASP A CA 1
ATOM 691 C C . ASP A 1 88 ? 19.120 -3.150 -11.871 1.00 65.62 88 ASP A C 1
ATOM 693 O O . ASP A 1 88 ? 18.860 -2.485 -10.862 1.00 65.62 88 ASP A O 1
ATOM 697 N N . PRO A 1 89 ? 20.381 -3.189 -12.355 1.00 58.44 89 PRO A N 1
ATOM 698 C CA . PRO A 1 89 ? 21.519 -2.494 -11.752 1.00 58.44 89 PRO A CA 1
ATOM 699 C C . PRO A 1 89 ? 21.575 -0.979 -12.053 1.00 58.44 89 PRO A C 1
ATOM 701 O O . PRO A 1 89 ? 22.657 -0.388 -12.025 1.00 58.44 89 PRO A O 1
ATOM 704 N N . HIS A 1 90 ? 20.445 -0.310 -12.299 1.00 64.12 90 HIS A N 1
ATOM 705 C CA . HIS A 1 90 ? 20.363 1.155 -12.358 1.00 64.12 90 HIS A CA 1
ATOM 706 C C . HIS A 1 90 ? 20.307 1.744 -10.933 1.00 64.12 90 HIS A C 1
ATOM 708 O O . HIS A 1 90 ? 19.251 2.057 -10.380 1.00 64.12 90 HIS A O 1
ATOM 714 N N . THR A 1 91 ? 21.476 1.840 -10.290 1.00 60.09 91 THR A N 1
ATOM 715 C CA . THR A 1 91 ? 21.633 2.151 -8.854 1.00 60.09 91 THR A CA 1
ATOM 716 C C . THR A 1 91 ? 20.868 3.392 -8.393 1.00 60.09 91 THR A C 1
ATOM 718 O O . THR A 1 91 ? 20.233 3.361 -7.345 1.00 60.09 91 THR A O 1
ATOM 721 N N . LYS A 1 92 ? 20.850 4.468 -9.186 1.00 68.44 92 LYS A N 1
ATOM 722 C CA . LYS A 1 92 ? 20.223 5.740 -8.793 1.00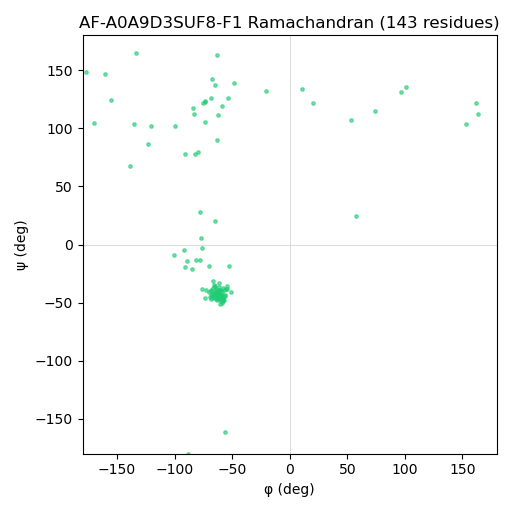 68.44 92 LYS A CA 1
ATOM 723 C C . LYS A 1 92 ? 18.694 5.685 -8.787 1.00 68.44 92 LYS A C 1
ATOM 725 O O . LYS A 1 92 ? 18.060 6.297 -7.929 1.00 68.44 92 LYS A O 1
ATOM 730 N N . GLU A 1 93 ? 18.093 5.001 -9.751 1.00 69.56 93 GLU A N 1
ATOM 731 C CA . GLU A 1 93 ? 16.643 4.844 -9.864 1.00 69.56 93 GLU A CA 1
ATOM 732 C C . GLU A 1 93 ? 16.134 3.818 -8.848 1.00 69.56 93 GLU A C 1
ATOM 734 O O . GLU A 1 93 ? 15.117 4.062 -8.198 1.00 69.56 93 GLU A O 1
ATOM 739 N N . ARG A 1 94 ? 16.898 2.740 -8.619 1.00 67.69 94 ARG A N 1
ATOM 740 C CA . ARG A 1 94 ? 16.636 1.766 -7.553 1.00 67.69 94 ARG A CA 1
ATOM 741 C C . ARG A 1 94 ? 16.635 2.421 -6.174 1.00 67.69 94 ARG A C 1
ATOM 743 O O . ARG A 1 94 ? 15.724 2.174 -5.394 1.00 67.69 94 ARG A O 1
ATOM 750 N N . ASP A 1 95 ? 17.618 3.265 -5.872 1.00 71.75 95 ASP A N 1
ATOM 751 C CA . ASP A 1 95 ? 17.717 3.902 -4.553 1.00 71.75 95 ASP A CA 1
ATOM 752 C C . ASP A 1 95 ? 16.561 4.887 -4.310 1.00 71.75 95 ASP A C 1
ATOM 754 O O . ASP A 1 95 ? 16.007 4.933 -3.213 1.00 71.75 95 ASP A O 1
ATOM 758 N N . LYS A 1 96 ? 16.119 5.620 -5.345 1.00 76.44 96 LYS A N 1
ATOM 759 C CA . LYS A 1 96 ? 14.911 6.464 -5.268 1.00 76.44 96 LYS A CA 1
ATOM 760 C C . LYS A 1 96 ? 13.643 5.640 -5.051 1.00 76.44 96 LYS A C 1
ATOM 762 O O . LYS A 1 96 ? 12.763 6.065 -4.308 1.00 76.44 96 LYS A O 1
ATOM 767 N N . MET A 1 97 ? 13.558 4.476 -5.690 1.00 71.75 97 MET A N 1
ATOM 768 C CA . MET A 1 97 ? 12.437 3.554 -5.539 1.00 71.75 97 MET A CA 1
ATOM 769 C C . MET A 1 97 ? 12.384 2.926 -4.154 1.00 71.75 97 MET A C 1
ATOM 771 O O . MET A 1 97 ? 11.328 2.929 -3.531 1.00 71.75 97 MET A O 1
ATOM 775 N N . ALA A 1 98 ? 13.520 2.439 -3.660 1.00 70.88 98 ALA A N 1
ATOM 776 C CA . ALA A 1 98 ? 13.642 1.898 -2.316 1.00 70.88 98 ALA A CA 1
ATOM 777 C C . ALA A 1 98 ? 13.268 2.954 -1.269 1.00 70.88 98 ALA A C 1
ATOM 779 O O . ALA A 1 98 ? 12.412 2.684 -0.434 1.00 70.88 98 ALA A O 1
ATOM 780 N N . ALA A 1 99 ? 13.806 4.174 -1.382 1.00 79.06 99 ALA A N 1
ATOM 781 C CA . ALA A 1 99 ? 13.455 5.277 -0.489 1.00 79.06 99 ALA A CA 1
ATOM 782 C C . ALA A 1 99 ? 11.953 5.606 -0.535 1.00 79.06 99 ALA A C 1
ATOM 784 O O . ALA A 1 99 ? 11.323 5.762 0.505 1.00 79.06 9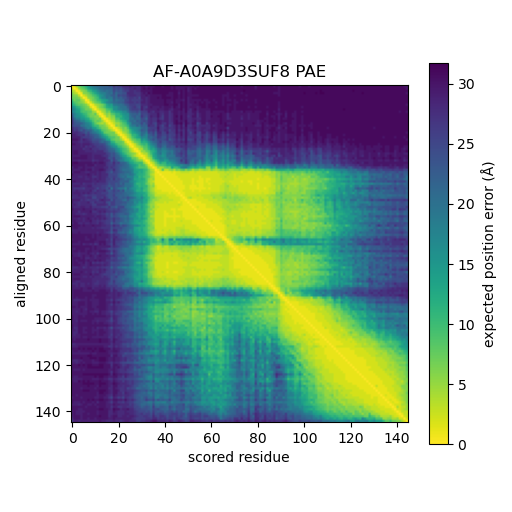9 ALA A O 1
ATOM 785 N N . HIS A 1 100 ? 11.349 5.647 -1.728 1.00 79.88 100 HIS A N 1
ATOM 786 C CA . HIS A 1 100 ? 9.915 5.906 -1.854 1.00 79.88 100 HIS A CA 1
ATOM 787 C C . HIS A 1 100 ? 9.060 4.810 -1.199 1.00 79.88 100 HIS A C 1
ATOM 789 O O . HIS A 1 100 ? 8.138 5.129 -0.454 1.00 79.88 100 HIS A O 1
ATOM 795 N N . LEU A 1 101 ? 9.380 3.532 -1.430 1.00 75.06 101 LEU A N 1
ATOM 796 C CA . LEU A 1 101 ? 8.674 2.403 -0.811 1.00 75.06 101 LEU A CA 1
ATOM 797 C C . LEU A 1 101 ? 8.863 2.373 0.715 1.00 75.06 101 LEU A C 1
ATOM 799 O O . LEU A 1 101 ? 7.935 2.030 1.449 1.00 75.06 101 LEU A O 1
ATOM 803 N N . GLU A 1 102 ? 10.049 2.738 1.206 1.00 74.38 102 GLU A N 1
ATOM 804 C CA . GLU A 1 102 ? 10.325 2.886 2.638 1.00 74.38 102 GLU A CA 1
ATOM 805 C C . GLU A 1 102 ? 9.485 4.006 3.267 1.00 74.38 102 GLU A C 1
ATOM 807 O O . GLU A 1 102 ? 8.882 3.787 4.324 1.00 74.38 102 GLU A O 1
ATOM 812 N N . ASP A 1 103 ? 9.388 5.162 2.605 1.00 80.81 103 ASP A N 1
ATOM 813 C CA . ASP A 1 103 ? 8.562 6.293 3.038 1.00 80.81 103 ASP A CA 1
ATOM 814 C C . ASP A 1 103 ? 7.076 5.911 3.094 1.00 80.81 103 ASP A C 1
ATOM 816 O O . ASP A 1 103 ? 6.404 6.146 4.104 1.00 80.81 103 ASP A O 1
ATOM 820 N N . GLU A 1 104 ? 6.564 5.254 2.049 1.00 76.81 104 GLU A N 1
ATOM 821 C CA . GLU A 1 104 ? 5.186 4.759 2.021 1.00 76.81 104 GLU A CA 1
ATOM 822 C C . GLU A 1 104 ? 4.925 3.770 3.166 1.00 76.81 104 GLU A C 1
ATOM 824 O O . GLU A 1 104 ? 3.918 3.863 3.874 1.00 76.81 104 GLU A O 1
ATOM 829 N N . LEU A 1 105 ? 5.850 2.840 3.411 1.00 75.88 105 LEU A N 1
ATOM 830 C CA . LEU A 1 105 ? 5.721 1.861 4.486 1.00 75.88 105 LEU A CA 1
ATOM 831 C C . LEU A 1 105 ? 5.757 2.515 5.880 1.00 75.88 105 LEU A C 1
ATOM 833 O O . LEU A 1 105 ? 5.044 2.069 6.787 1.00 75.88 105 LEU A O 1
ATOM 837 N N . GLN A 1 106 ? 6.544 3.578 6.072 1.00 75.31 106 GLN A N 1
ATOM 838 C CA . GLN A 1 106 ? 6.543 4.374 7.305 1.00 75.31 106 GLN A CA 1
ATOM 839 C C . GLN A 1 106 ? 5.226 5.127 7.509 1.00 75.31 106 GLN A C 1
ATOM 841 O O . GLN A 1 106 ? 4.667 5.099 8.610 1.00 75.31 106 GLN A O 1
ATOM 846 N N . GLU A 1 107 ? 4.681 5.738 6.456 1.00 76.31 107 GLU A N 1
ATOM 847 C CA . GLU A 1 107 ? 3.389 6.425 6.511 1.00 76.31 107 GLU A CA 1
ATOM 848 C C . GLU A 1 107 ? 2.269 5.466 6.949 1.00 76.31 107 GLU A C 1
ATOM 850 O O . GLU A 1 107 ? 1.486 5.770 7.857 1.00 76.31 107 GLU A O 1
ATOM 855 N N . TRP A 1 108 ? 2.225 4.267 6.360 1.00 75.25 108 TRP A N 1
ATOM 856 C CA . TRP A 1 108 ? 1.263 3.228 6.734 1.00 75.25 108 TRP A CA 1
ATOM 857 C C . TRP A 1 108 ? 1.415 2.787 8.193 1.00 75.25 108 TRP A C 1
ATOM 859 O O . TRP A 1 108 ? 0.413 2.659 8.904 1.00 75.25 108 TRP A O 1
ATOM 869 N N . LYS A 1 109 ? 2.651 2.593 8.673 1.00 71.88 109 LYS A N 1
ATOM 870 C CA . LYS A 1 109 ? 2.924 2.265 10.084 1.00 71.88 109 LYS A CA 1
ATOM 871 C C . LYS A 1 109 ? 2.418 3.356 11.029 1.00 71.88 109 LYS A C 1
ATOM 873 O O . LYS A 1 109 ? 1.775 3.038 12.032 1.00 71.88 109 LYS A O 1
ATOM 878 N N . MET A 1 110 ? 2.664 4.628 10.710 1.00 67.06 110 MET A N 1
ATOM 879 C CA . MET A 1 110 ? 2.203 5.762 11.515 1.00 67.06 110 MET A CA 1
ATOM 880 C C . MET A 1 110 ? 0.672 5.827 11.571 1.00 67.06 110 MET A C 1
ATOM 882 O O . MET A 1 110 ? 0.103 5.923 12.662 1.00 67.06 110 MET A O 1
ATOM 886 N N . LYS A 1 111 ? -0.001 5.717 10.416 1.00 70.94 111 LYS A N 1
ATOM 887 C CA . LYS A 1 111 ? -1.471 5.706 10.326 1.00 70.94 111 LYS A CA 1
ATOM 888 C C . LYS A 1 111 ? -2.080 4.570 11.144 1.00 70.94 111 LYS A C 1
ATOM 890 O O . LYS A 1 111 ? -2.979 4.814 11.949 1.00 70.94 111 LYS A O 1
ATOM 895 N N . LYS A 1 112 ? -1.543 3.355 11.005 1.00 78.81 112 LYS A N 1
ATOM 896 C CA . LYS A 1 112 ? -1.988 2.188 11.775 1.00 78.81 112 LYS A CA 1
ATOM 897 C C . LYS A 1 112 ? -1.809 2.399 13.282 1.00 78.81 112 LYS A C 1
ATOM 899 O O . LYS A 1 112 ? -2.748 2.175 14.040 1.00 78.81 112 LYS A O 1
ATOM 904 N N . SER A 1 113 ? -0.655 2.915 13.715 1.00 74.00 113 SER A N 1
ATOM 905 C CA . SER A 1 113 ? -0.402 3.207 15.134 1.00 74.00 113 SER A CA 1
ATOM 906 C C . SER A 1 113 ? -1.371 4.248 15.703 1.00 74.00 113 SER A C 1
ATOM 908 O O . SER A 1 113 ? -1.832 4.114 16.838 1.00 74.00 113 SER A O 1
ATOM 910 N N . LEU A 1 114 ? -1.707 5.285 14.931 1.00 75.44 114 LEU A N 1
ATOM 911 C CA . LEU A 1 114 ? -2.670 6.300 15.355 1.00 75.44 114 LEU A CA 1
ATOM 912 C C . LEU A 1 114 ? -4.081 5.713 15.496 1.00 75.44 114 LEU A C 1
ATOM 914 O O . LEU A 1 114 ? -4.752 5.975 16.495 1.00 75.44 114 LEU A O 1
ATOM 918 N N . GLN A 1 115 ? -4.504 4.888 14.536 1.00 83.44 115 GLN A N 1
ATOM 919 C CA . GLN A 1 115 ? -5.793 4.198 14.576 1.00 83.44 115 GLN A CA 1
ATOM 920 C C . GLN A 1 115 ? -5.895 3.259 15.788 1.00 83.44 115 GLN A C 1
ATOM 922 O O . GLN A 1 115 ? -6.891 3.290 16.510 1.00 83.44 115 GLN A O 1
ATOM 927 N N . GLU A 1 116 ? -4.851 2.474 16.058 1.00 86.00 116 GLU A N 1
ATOM 928 C CA . GLU A 1 116 ? -4.780 1.592 17.229 1.00 86.00 116 GLU A CA 1
ATOM 929 C C . GLU A 1 116 ? -4.853 2.383 18.544 1.00 86.00 116 GLU A C 1
ATOM 931 O O . GLU A 1 116 ? -5.605 2.016 19.450 1.00 86.00 116 GLU A O 1
ATOM 936 N N . LYS A 1 117 ? -4.126 3.506 18.646 1.00 84.50 117 LYS A N 1
ATOM 937 C CA . LYS A 1 117 ? -4.189 4.401 19.815 1.00 84.50 117 LYS A CA 1
ATOM 938 C C . LYS A 1 117 ? -5.586 4.982 20.012 1.00 84.50 117 LYS A C 1
ATOM 940 O O . LYS A 1 117 ? -6.083 4.987 21.136 1.00 84.50 117 LYS A O 1
ATOM 945 N N . TYR A 1 118 ? -6.222 5.452 18.941 1.00 85.38 118 TYR A N 1
ATOM 946 C CA . TYR A 1 118 ? -7.581 5.985 18.999 1.00 85.38 118 TYR A CA 1
ATOM 947 C C . TYR A 1 118 ? -8.573 4.927 19.493 1.00 85.38 118 TYR A C 1
ATOM 949 O O . TYR A 1 118 ? -9.320 5.181 20.438 1.00 85.38 118 TYR A O 1
ATOM 957 N N . LEU A 1 119 ? -8.528 3.721 18.919 1.00 91.00 119 LEU A N 1
ATOM 958 C CA . LEU A 1 119 ? -9.409 2.622 19.305 1.00 91.00 119 LEU A CA 1
ATOM 959 C C . LEU A 1 119 ? -9.207 2.224 20.772 1.00 91.00 119 LEU A C 1
ATOM 961 O O . LEU A 1 119 ? -10.181 2.058 21.510 1.00 91.00 119 LEU A O 1
ATOM 965 N N . LYS A 1 120 ? -7.948 2.131 21.220 1.00 92.06 120 LYS A N 1
ATOM 966 C CA . LYS A 1 120 ? -7.611 1.847 22.619 1.00 92.06 120 LYS A CA 1
ATOM 967 C C . LYS A 1 120 ? -8.194 2.902 23.558 1.00 92.06 120 LYS A C 1
ATOM 969 O O . LYS A 1 120 ? -8.863 2.542 24.523 1.00 92.06 120 LYS A O 1
ATOM 974 N N . ASN A 1 121 ? -7.972 4.183 23.272 1.00 84.62 121 ASN A N 1
ATOM 975 C CA . ASN A 1 121 ? -8.458 5.280 24.110 1.00 84.62 121 ASN A CA 1
ATOM 976 C C . ASN A 1 121 ? -9.992 5.325 24.148 1.00 84.62 121 ASN A C 1
ATOM 978 O O . ASN A 1 121 ? -10.576 5.488 25.216 1.00 84.62 121 ASN A O 1
ATOM 982 N N . SER A 1 122 ? -10.643 5.130 22.998 1.00 83.81 122 SER A N 1
ATOM 983 C CA . SER A 1 122 ? -12.103 5.062 22.902 1.00 83.81 122 SER A CA 1
ATOM 984 C C . SER A 1 122 ? -12.665 3.903 23.734 1.00 83.81 122 SER A C 1
ATOM 986 O O . SER A 1 122 ? -13.574 4.101 24.537 1.00 83.81 122 SER A O 1
ATOM 988 N N . THR A 1 123 ? -12.055 2.719 23.638 1.00 94.38 123 THR A N 1
ATOM 989 C CA . THR A 1 123 ? -12.455 1.541 24.425 1.00 94.38 123 THR A CA 1
ATOM 990 C C . THR A 1 123 ? -12.264 1.775 25.924 1.00 94.38 123 THR A C 1
ATOM 992 O O . THR A 1 123 ? -13.158 1.478 26.711 1.00 94.38 123 THR A O 1
ATOM 995 N N . GLN A 1 124 ? -11.128 2.348 26.338 1.00 92.31 124 GLN A N 1
ATOM 996 C CA . GLN A 1 124 ? -10.865 2.670 27.745 1.00 92.31 124 GLN A CA 1
ATOM 997 C C . GLN A 1 124 ? -11.882 3.660 28.314 1.00 92.31 124 GLN A C 1
ATOM 999 O O . GLN A 1 124 ? -12.337 3.486 29.443 1.00 92.31 124 GLN A O 1
ATOM 1004 N N . LEU A 1 125 ? -12.268 4.671 27.531 1.00 90.88 125 LEU A N 1
ATOM 1005 C CA . LEU A 1 125 ? -13.282 5.636 27.940 1.00 90.88 125 LEU A CA 1
ATOM 1006 C C . LEU A 1 125 ? -14.647 4.966 28.139 1.00 90.88 125 LEU A C 1
ATOM 1008 O O . LEU A 1 125 ? -15.299 5.214 29.152 1.00 90.88 125 LEU A O 1
ATOM 1012 N N . LEU A 1 126 ? -15.053 4.092 27.213 1.00 94.19 126 LEU A N 1
ATOM 1013 C CA . LEU A 1 126 ? -16.303 3.335 27.321 1.00 94.19 126 LEU A CA 1
ATOM 1014 C C . LEU A 1 126 ? -16.306 2.419 28.551 1.00 94.19 126 LEU A C 1
ATOM 1016 O O . LEU A 1 126 ? -17.283 2.399 29.296 1.00 94.19 126 LEU A O 1
ATOM 1020 N N . VAL A 1 127 ? -15.199 1.713 28.809 1.00 96.38 127 VAL A N 1
ATOM 1021 C CA . VAL A 1 127 ? -15.045 0.871 30.007 1.00 96.38 127 VAL A CA 1
ATOM 1022 C C . VAL A 1 127 ? -15.146 1.710 31.279 1.00 96.38 127 VAL A C 1
ATOM 1024 O O . VAL A 1 127 ? -15.881 1.337 32.188 1.00 96.38 127 VAL A O 1
ATOM 1027 N N . TYR A 1 128 ? -14.471 2.861 31.340 1.00 95.50 128 TYR A N 1
ATOM 1028 C CA . TYR A 1 128 ? -14.532 3.755 32.498 1.00 95.50 128 TYR A CA 1
ATOM 1029 C C . TYR A 1 128 ? -15.950 4.282 32.753 1.00 95.50 128 TYR A C 1
ATOM 1031 O O . TYR A 1 128 ? -16.427 4.274 33.888 1.00 95.50 128 TYR A O 1
ATOM 1039 N N . GLN A 1 129 ? -16.648 4.717 31.700 1.00 95.81 129 GLN A N 1
ATOM 1040 C CA . GLN A 1 129 ? -18.038 5.164 31.804 1.00 95.81 129 GLN A CA 1
ATOM 1041 C C . GLN A 1 129 ? -18.952 4.031 32.290 1.00 95.81 129 GLN A C 1
ATOM 1043 O O . GLN A 1 129 ? -19.762 4.255 33.188 1.00 95.81 129 GLN A O 1
ATOM 1048 N N . GLY A 1 130 ? -18.776 2.815 31.764 1.00 95.88 130 GLY A N 1
ATOM 1049 C CA . GLY A 1 130 ? -19.515 1.629 32.199 1.00 95.88 130 GLY A CA 1
ATOM 1050 C C . GLY A 1 130 ? -19.258 1.268 33.664 1.00 95.88 130 GLY A C 1
ATOM 1051 O O . GLY A 1 130 ? -20.205 1.073 34.420 1.00 95.88 130 GLY A O 1
ATOM 1052 N N . GLN A 1 131 ? -17.995 1.260 34.096 1.00 96.00 131 GLN A N 1
ATOM 1053 C CA . GLN A 1 131 ? -17.619 1.026 35.495 1.00 96.00 131 GLN A CA 1
ATOM 1054 C C . GLN A 1 131 ? -18.246 2.063 36.427 1.00 96.00 131 GLN A C 1
ATOM 1056 O O . GLN A 1 131 ? -18.821 1.708 37.451 1.00 96.00 131 GLN A O 1
ATOM 1061 N N . LYS A 1 132 ? -18.191 3.344 36.045 1.00 95.06 132 LYS A N 1
ATOM 1062 C CA . LYS A 1 132 ? -18.770 4.436 36.829 1.00 95.06 132 LYS A CA 1
ATOM 1063 C C . LYS A 1 132 ? -20.286 4.300 36.985 1.00 95.06 132 LYS A C 1
ATOM 1065 O O . LYS A 1 132 ? -20.802 4.534 38.075 1.00 95.06 132 LYS A O 1
ATOM 1070 N N . LEU A 1 133 ? -20.989 3.927 35.914 1.00 94.88 133 LEU A N 1
ATOM 1071 C CA . LEU A 1 133 ? -22.428 3.659 35.963 1.00 94.88 133 LEU A CA 1
ATOM 1072 C C . LEU A 1 133 ? -22.738 2.453 36.853 1.00 94.88 133 LEU A C 1
ATOM 1074 O O . LEU A 1 133 ? -23.629 2.541 37.693 1.00 94.88 133 LEU A O 1
ATOM 1078 N N . ASN A 1 134 ? -21.976 1.366 36.724 1.00 93.50 134 ASN A N 1
ATOM 1079 C CA . ASN A 1 134 ? -22.182 0.161 37.524 1.00 93.50 134 ASN A CA 1
ATOM 1080 C C . ASN A 1 134 ? -21.999 0.433 39.025 1.00 93.50 134 ASN A C 1
ATOM 1082 O O . ASN A 1 134 ? -22.866 0.084 39.818 1.00 93.50 134 ASN A O 1
ATOM 1086 N N . SER A 1 135 ? -20.940 1.154 39.410 1.00 94.12 135 SER A N 1
ATOM 1087 C CA . SER A 1 135 ? -20.728 1.557 40.807 1.00 94.12 135 SER A CA 1
ATOM 1088 C C . SER A 1 135 ? -21.845 2.452 41.348 1.00 94.12 135 SER A C 1
ATOM 1090 O O . SER A 1 135 ? -22.168 2.388 42.531 1.00 94.12 135 SER A O 1
ATOM 1092 N N . HIS A 1 136 ? -22.447 3.295 40.502 1.00 94.56 136 HIS A N 1
ATOM 1093 C CA . HIS A 1 136 ? -23.583 4.115 40.914 1.00 94.56 136 HIS A CA 1
ATOM 1094 C C . HIS A 1 136 ? -24.830 3.265 41.188 1.00 94.56 136 HIS A C 1
ATOM 1096 O O . HIS A 1 136 ? -25.489 3.472 42.204 1.00 94.56 136 HIS A O 1
ATOM 1102 N N . ILE A 1 137 ? -25.119 2.295 40.316 1.00 92.50 137 ILE A N 1
ATOM 1103 C CA . ILE A 1 137 ? -26.251 1.370 40.465 1.00 92.50 137 ILE A CA 1
ATOM 1104 C C . ILE A 1 137 ? -26.075 0.495 41.712 1.00 92.50 137 ILE A C 1
ATOM 1106 O O . ILE A 1 137 ? -26.998 0.389 42.513 1.00 92.50 137 ILE A O 1
ATOM 1110 N N . GLU A 1 138 ? -24.890 -0.083 41.920 1.00 91.75 138 GLU A N 1
ATOM 1111 C CA . GLU A 1 138 ? -24.589 -0.891 43.112 1.00 91.75 138 GLU A CA 1
ATOM 1112 C C . GLU A 1 138 ? -24.761 -0.085 44.406 1.00 91.75 138 GLU A C 1
ATOM 1114 O O . GLU A 1 138 ? -25.331 -0.586 45.375 1.00 91.75 138 GLU A O 1
ATOM 1119 N N . GLY A 1 139 ? -24.325 1.180 44.414 1.00 89.69 139 GLY A N 1
ATOM 1120 C CA . GLY A 1 139 ? -24.506 2.075 45.556 1.00 89.69 139 GLY A CA 1
ATOM 1121 C C . GLY A 1 139 ? -25.972 2.400 45.855 1.00 89.69 139 GLY A C 1
ATOM 1122 O O . GLY A 1 139 ? -26.335 2.518 47.022 1.00 89.69 139 GLY A O 1
ATOM 1123 N N . GLN A 1 140 ? -26.819 2.519 44.828 1.00 88.75 140 GLN A N 1
ATOM 1124 C CA . GLN A 1 140 ? -28.264 2.692 45.012 1.00 88.75 140 GLN A CA 1
ATOM 1125 C C . GLN A 1 140 ? -28.912 1.421 45.568 1.00 88.75 140 GLN A C 1
ATOM 1127 O O . GLN A 1 140 ? -29.662 1.499 46.535 1.00 88.75 140 GLN A O 1
ATOM 1132 N N . LEU A 1 141 ? -28.563 0.254 45.016 1.00 84.62 141 LEU A N 1
ATOM 1133 C CA . LEU A 1 141 ? -29.103 -1.033 45.459 1.00 84.62 141 LEU A CA 1
ATOM 1134 C C . LEU A 1 141 ? -28.752 -1.326 46.927 1.00 84.62 141 LEU A C 1
ATOM 1136 O O . LEU A 1 141 ? -29.582 -1.816 47.683 1.00 84.62 141 LEU A O 1
ATOM 1140 N N . ALA A 1 142 ? -27.527 -0.993 47.344 1.00 84.38 142 ALA A N 1
ATOM 1141 C CA . ALA A 1 142 ? -27.072 -1.158 48.722 1.00 84.38 142 ALA A CA 1
ATOM 1142 C C . ALA A 1 142 ? -27.743 -0.192 49.717 1.00 84.38 142 ALA A C 1
ATOM 1144 O O . ALA A 1 142 ? -27.687 -0.439 50.916 1.00 84.38 142 ALA A O 1
ATOM 1145 N N . ALA A 1 143 ? -28.344 0.904 49.243 1.00 79.81 143 ALA A N 1
ATOM 1146 C CA . ALA A 1 143 ? -29.070 1.859 50.080 1.00 79.81 143 ALA A CA 1
ATOM 1147 C C . ALA A 1 143 ? -30.561 1.503 50.253 1.00 79.81 143 ALA A C 1
ATOM 1149 O O . ALA A 1 143 ? -31.219 2.074 51.122 1.00 79.81 143 ALA A O 1
ATOM 1150 N N . GLU A 1 144 ? -31.094 0.591 49.434 1.00 70.75 144 GLU A N 1
ATOM 1151 C CA . GLU A 1 144 ? -32.482 0.102 49.504 1.00 70.75 144 GLU A CA 1
ATOM 1152 C C . GLU A 1 144 ? -32.655 -1.163 50.371 1.00 70.75 144 GLU A C 1
ATOM 1154 O O . GLU A 1 144 ? -33.789 -1.599 50.582 1.00 70.75 144 GLU A O 1
ATOM 1159 N N . VAL A 1 145 ? -31.561 -1.740 50.888 1.00 57.94 145 VAL A N 1
ATOM 1160 C CA . VAL A 1 145 ? -31.531 -2.926 51.775 1.00 57.94 145 VAL A CA 1
ATOM 1161 C C . VAL A 1 145 ? -31.193 -2.516 53.203 1.00 57.94 145 VAL A C 1
ATOM 1163 O O . VAL A 1 145 ? -31.861 -3.034 54.127 1.00 57.94 145 VAL A O 1
#

Nearest PDB structures (foldseek):
  3woz-assembly1_A  TM=7.701E-01  e=2.204E-06  Mus musculus
  3woz-assembly4_D  TM=7.385E-01  e=3.218E-06  Mus musculus